Protein AF-A0A9D7MVP9-F1 (afdb_monomer_lite)

Structure (mmCIF, N/CA/C/O backbone):
data_AF-A0A9D7MVP9-F1
#
_entry.id   AF-A0A9D7MVP9-F1
#
loop_
_atom_site.group_PDB
_atom_site.id
_atom_site.type_symbol
_atom_site.label_atom_id
_atom_site.label_alt_id
_atom_site.label_comp_id
_atom_site.label_asym_id
_atom_site.label_entity_id
_atom_site.label_seq_id
_atom_site.pdbx_PDB_ins_code
_atom_site.Cartn_x
_atom_site.Cartn_y
_atom_site.Cartn_z
_atom_site.occupancy
_atom_site.B_iso_or_equiv
_atom_site.auth_seq_id
_atom_site.auth_comp_id
_atom_site.auth_asym_id
_atom_site.auth_atom_id
_atom_site.pdbx_PDB_model_num
ATOM 1 N N . MET A 1 1 ? 41.441 -16.737 -13.620 1.00 61.16 1 MET A N 1
ATOM 2 C CA . MET A 1 1 ? 41.828 -15.322 -13.842 1.00 61.16 1 MET A CA 1
ATOM 3 C C . MET A 1 1 ? 42.423 -15.043 -15.224 1.00 61.16 1 MET A C 1
ATOM 5 O O . MET A 1 1 ? 42.154 -13.975 -15.746 1.00 61.16 1 MET A O 1
ATOM 9 N N . LYS A 1 2 ? 43.178 -15.965 -15.851 1.00 71.62 2 LYS A N 1
ATOM 10 C CA . LYS A 1 2 ? 43.780 -15.726 -17.182 1.00 71.62 2 LYS A CA 1
ATOM 11 C C . LYS A 1 2 ? 42.767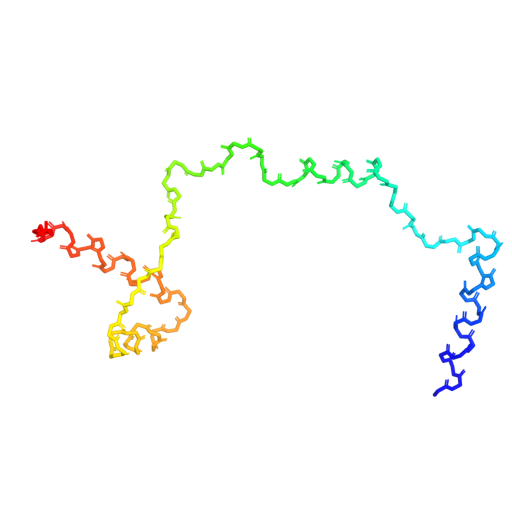 -15.586 -18.336 1.00 71.62 2 LYS A C 1
ATOM 13 O O . LYS A 1 2 ? 42.996 -14.770 -19.213 1.00 71.62 2 LYS A O 1
ATOM 18 N N . ALA A 1 3 ? 41.653 -16.324 -18.300 1.00 82.19 3 ALA A N 1
ATOM 19 C CA . ALA A 1 3 ? 40.619 -16.270 -19.342 1.00 82.19 3 ALA A CA 1
ATOM 20 C C . ALA A 1 3 ? 39.951 -14.886 -19.444 1.00 82.19 3 ALA A C 1
ATOM 22 O O . ALA A 1 3 ? 39.968 -14.277 -20.501 1.00 82.19 3 ALA A O 1
ATOM 23 N N . PHE A 1 4 ? 39.516 -14.321 -18.313 1.00 83.62 4 PHE A N 1
ATOM 24 C CA . PHE A 1 4 ? 38.898 -12.991 -18.272 1.00 83.62 4 PHE A CA 1
ATOM 25 C C . PHE A 1 4 ? 39.782 -11.888 -18.879 1.00 83.62 4 PHE A C 1
ATOM 27 O O . PHE A 1 4 ? 39.294 -11.021 -19.593 1.00 83.62 4 PHE A O 1
ATOM 34 N N . ALA A 1 5 ? 41.093 -11.917 -18.615 1.00 87.81 5 ALA A N 1
ATOM 35 C CA . ALA A 1 5 ? 42.012 -10.925 -19.172 1.00 87.81 5 ALA A CA 1
ATOM 36 C C . ALA A 1 5 ? 42.115 -11.021 -20.706 1.00 87.81 5 ALA A C 1
ATOM 38 O O . ALA A 1 5 ? 42.232 -9.992 -21.370 1.00 87.81 5 ALA A O 1
ATOM 39 N N . ALA A 1 6 ? 42.049 -12.236 -21.259 1.00 89.94 6 ALA A N 1
ATOM 40 C CA . ALA A 1 6 ? 42.015 -12.451 -22.702 1.00 89.94 6 ALA A CA 1
ATOM 41 C C . ALA A 1 6 ? 40.698 -11.939 -23.308 1.00 89.94 6 ALA A C 1
ATOM 43 O O . ALA A 1 6 ? 40.739 -11.164 -24.262 1.00 89.94 6 ALA A O 1
ATOM 44 N N . ASP A 1 7 ? 39.563 -12.264 -22.684 1.00 88.50 7 ASP A N 1
ATOM 45 C CA . ASP A 1 7 ? 38.231 -11.841 -23.136 1.00 88.50 7 ASP A CA 1
ATOM 46 C C . ASP A 1 7 ? 38.093 -10.306 -23.152 1.00 88.50 7 ASP A C 1
ATOM 48 O O . ASP A 1 7 ? 37.514 -9.720 -24.068 1.00 88.50 7 ASP A O 1
ATOM 52 N N . VAL A 1 8 ? 38.675 -9.622 -22.159 1.00 89.88 8 VAL A N 1
ATOM 53 C CA . VAL A 1 8 ? 38.678 -8.152 -22.083 1.00 89.88 8 VAL A CA 1
ATOM 54 C C . VAL A 1 8 ? 39.525 -7.532 -23.195 1.00 89.88 8 VAL A C 1
ATOM 56 O O . VAL A 1 8 ? 39.096 -6.564 -23.824 1.00 89.88 8 VAL A O 1
ATOM 59 N N . LEU A 1 9 ? 40.718 -8.072 -23.463 1.00 90.44 9 LEU A N 1
ATOM 60 C CA . LEU A 1 9 ? 41.578 -7.578 -24.545 1.00 90.44 9 LEU A CA 1
ATOM 61 C C . LEU A 1 9 ? 40.923 -7.772 -25.915 1.00 90.44 9 LEU A C 1
ATOM 63 O O . LEU A 1 9 ? 40.985 -6.876 -26.762 1.00 90.44 9 LEU A O 1
ATOM 67 N N . GLU A 1 10 ? 40.259 -8.909 -26.112 1.00 89.06 10 GLU A N 1
ATOM 68 C CA . GLU A 1 10 ? 39.508 -9.199 -27.327 1.00 89.06 10 GLU A CA 1
ATOM 69 C C . GLU A 1 10 ? 38.335 -8.225 -27.505 1.00 89.06 10 GLU A C 1
ATOM 71 O O . GLU A 1 10 ? 38.208 -7.606 -28.564 1.00 89.06 10 GLU A O 1
ATOM 76 N N . SER A 1 11 ? 37.551 -8.001 -26.446 1.00 84.25 11 SER A N 1
ATOM 77 C CA . SER A 1 11 ? 36.439 -7.046 -26.429 1.00 84.25 11 SER A CA 1
ATOM 78 C C . SER A 1 11 ? 36.883 -5.613 -26.761 1.00 84.25 11 SER A C 1
ATOM 80 O O . SER A 1 11 ? 36.243 -4.924 -27.559 1.00 84.25 11 SER A O 1
ATOM 82 N N . ILE A 1 12 ? 38.027 -5.165 -26.230 1.00 88.69 12 ILE A N 1
ATOM 83 C CA . ILE A 1 12 ? 38.609 -3.850 -26.558 1.00 88.69 12 ILE A CA 1
ATOM 84 C C . ILE A 1 12 ? 39.041 -3.788 -28.031 1.00 88.69 12 ILE A C 1
ATOM 86 O O . ILE A 1 12 ? 38.869 -2.755 -28.685 1.00 88.69 12 ILE A O 1
ATOM 90 N N . GLY A 1 13 ? 39.595 -4.876 -28.572 1.00 92.06 13 GLY A N 1
ATOM 91 C CA . GLY A 1 13 ? 39.949 -4.982 -29.987 1.00 92.06 13 GLY A CA 1
ATOM 92 C C . GLY A 1 13 ? 38.728 -4.895 -30.907 1.00 92.06 13 GLY A C 1
ATOM 93 O O . GLY A 1 13 ? 38.757 -4.141 -31.879 1.00 92.06 13 GLY A O 1
ATOM 94 N N . GLN A 1 14 ? 37.653 -5.612 -30.574 1.00 87.94 14 GLN A N 1
ATOM 95 C CA . GLN A 1 14 ? 36.361 -5.570 -31.275 1.00 87.94 14 GLN A CA 1
ATOM 96 C C . GLN A 1 14 ? 35.776 -4.149 -31.259 1.00 87.94 14 GLN A C 1
ATOM 98 O O . GLN A 1 14 ? 35.466 -3.589 -32.312 1.00 87.94 14 GLN A O 1
ATOM 103 N N . ALA A 1 15 ? 35.762 -3.495 -30.093 1.00 84.81 15 ALA A N 1
ATOM 104 C CA . ALA A 1 15 ? 35.296 -2.116 -29.956 1.00 84.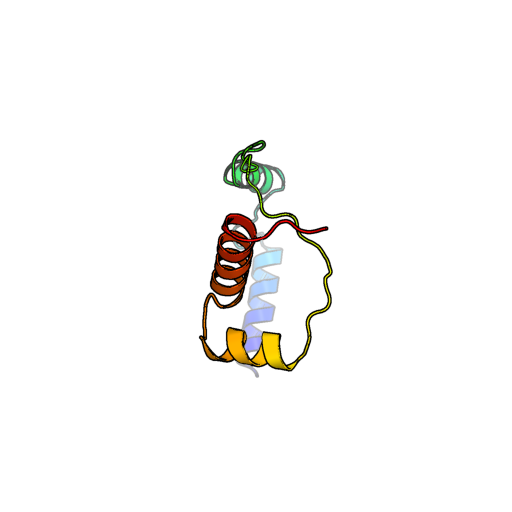81 15 ALA A CA 1
ATOM 105 C C . ALA A 1 15 ? 36.097 -1.124 -30.824 1.00 84.81 15 ALA A C 1
ATOM 107 O O . ALA A 1 15 ? 35.512 -0.259 -31.475 1.00 84.81 15 ALA A O 1
ATOM 108 N N . LYS A 1 16 ? 37.430 -1.264 -30.900 1.00 87.50 16 LYS A N 1
ATOM 109 C CA . LYS A 1 16 ? 38.279 -0.429 -31.776 1.00 87.50 16 LYS A CA 1
ATOM 110 C C . LYS A 1 16 ? 38.016 -0.651 -33.270 1.00 87.50 16 LYS A C 1
ATOM 112 O O . LYS A 1 16 ? 38.247 0.266 -34.052 1.00 87.50 16 LYS A O 1
ATOM 117 N N . ARG A 1 17 ? 37.531 -1.834 -33.664 1.00 89.00 17 ARG A N 1
ATOM 118 C CA . ARG A 1 17 ? 37.115 -2.159 -35.043 1.00 89.00 17 ARG A CA 1
ATOM 119 C C . ARG A 1 17 ? 35.668 -1.764 -35.357 1.00 89.00 17 ARG A C 1
ATOM 121 O O . ARG A 1 17 ? 35.214 -1.976 -36.475 1.00 89.00 17 ARG A O 1
ATOM 128 N N . GLY A 1 18 ? 34.947 -1.182 -34.397 1.00 81.56 18 GLY A N 1
ATOM 129 C CA . GLY A 1 18 ? 33.536 -0.829 -34.555 1.00 81.56 18 GLY A CA 1
ATOM 130 C C . GLY A 1 18 ? 32.573 -2.011 -34.392 1.00 81.56 18 GLY A C 1
ATOM 131 O O . GLY A 1 18 ? 31.375 -1.869 -34.634 1.00 81.56 18 GLY A O 1
ATOM 132 N N . GLU A 1 19 ? 33.074 -3.169 -33.962 1.00 85.19 19 GLU A N 1
ATOM 133 C CA . GLU A 1 19 ? 32.295 -4.374 -33.683 1.00 85.19 19 GLU A CA 1
ATOM 134 C C . GLU A 1 19 ? 31.706 -4.262 -32.272 1.00 85.19 19 GLU A C 1
ATOM 136 O O . GLU A 1 19 ? 32.196 -4.843 -31.306 1.00 85.19 19 GLU A O 1
ATOM 141 N N . PHE A 1 20 ? 30.669 -3.440 -32.133 1.00 77.44 20 PHE A N 1
ATOM 142 C CA . PHE A 1 20 ? 29.937 -3.307 -30.878 1.00 77.44 20 PHE A CA 1
ATOM 143 C C . PHE A 1 20 ? 28.787 -4.314 -30.811 1.00 77.44 20 PHE A C 1
ATOM 145 O O . PHE A 1 20 ? 28.112 -4.589 -31.807 1.00 77.44 20 PHE A O 1
ATOM 152 N N . ALA A 1 21 ? 28.485 -4.794 -29.602 1.00 75.25 21 ALA A N 1
ATOM 153 C CA . ALA A 1 21 ? 27.173 -5.366 -29.319 1.00 75.25 21 ALA A CA 1
ATOM 154 C C . ALA A 1 21 ? 26.072 -4.332 -29.623 1.00 75.25 21 ALA A C 1
ATOM 156 O O . ALA A 1 21 ? 26.333 -3.131 -29.685 1.00 75.25 21 ALA A O 1
ATOM 157 N N . ARG A 1 22 ? 24.829 -4.794 -29.804 1.00 77.44 22 ARG A N 1
ATOM 158 C CA . ARG A 1 22 ? 23.684 -3.951 -30.184 1.00 77.44 22 ARG A CA 1
ATOM 159 C C . ARG A 1 22 ? 23.634 -2.644 -29.374 1.00 77.44 22 ARG A C 1
ATOM 161 O O . ARG A 1 22 ? 23.289 -2.651 -28.196 1.00 77.44 22 ARG A O 1
ATOM 168 N N . VAL A 1 23 ? 23.931 -1.520 -30.028 1.00 78.19 23 VAL A N 1
ATOM 169 C CA . VAL A 1 23 ? 23.903 -0.192 -29.404 1.00 78.19 23 VAL A CA 1
ATOM 170 C C . VAL A 1 23 ? 22.481 0.353 -29.454 1.00 78.19 23 VAL A C 1
ATOM 172 O O . VAL A 1 23 ? 21.892 0.518 -30.523 1.00 78.19 23 VAL A O 1
ATOM 175 N N . HIS A 1 24 ? 21.912 0.652 -28.290 1.00 78.56 24 HIS A N 1
ATOM 176 C CA . HIS A 1 24 ? 20.637 1.353 -28.209 1.00 78.56 24 HIS A CA 1
ATOM 177 C C . HIS A 1 24 ? 20.878 2.861 -28.290 1.00 78.56 24 HIS A C 1
ATOM 179 O O . HIS A 1 24 ? 21.426 3.462 -27.372 1.00 78.56 24 HIS A O 1
ATOM 185 N N . THR A 1 25 ? 20.462 3.481 -29.396 1.00 84.75 25 THR A N 1
ATOM 186 C CA . THR A 1 25 ? 20.531 4.942 -29.547 1.00 84.75 25 THR A CA 1
ATOM 187 C C . THR A 1 25 ? 19.463 5.630 -28.687 1.00 84.75 25 THR A C 1
ATOM 189 O O . THR A 1 25 ? 18.440 5.006 -28.383 1.00 84.75 25 THR A O 1
ATOM 192 N N . PRO A 1 26 ? 19.614 6.924 -28.346 1.00 77.88 26 PRO A N 1
ATOM 193 C CA . PRO A 1 26 ? 18.559 7.686 -27.674 1.00 77.88 26 PRO A CA 1
ATOM 194 C C . PRO A 1 26 ? 17.205 7.615 -28.397 1.00 77.88 26 PRO A C 1
ATOM 196 O O . PRO A 1 26 ? 16.168 7.470 -27.750 1.00 77.88 26 PRO A O 1
ATOM 199 N N . ALA A 1 27 ? 17.209 7.615 -29.736 1.00 80.31 27 ALA A N 1
ATOM 200 C CA . ALA A 1 27 ? 16.004 7.427 -30.543 1.00 80.31 27 ALA A CA 1
ATOM 201 C C . ALA A 1 27 ? 15.395 6.026 -30.350 1.00 80.31 27 ALA A C 1
ATOM 203 O O . ALA A 1 27 ? 14.191 5.890 -30.142 1.00 80.31 27 ALA A O 1
ATOM 204 N N . THR A 1 28 ? 16.224 4.977 -30.327 1.00 81.38 28 THR A N 1
ATOM 205 C CA . THR A 1 28 ? 15.783 3.605 -30.027 1.00 81.38 28 THR A CA 1
ATOM 206 C C . THR A 1 28 ? 15.197 3.504 -28.615 1.00 81.38 28 THR A C 1
ATOM 208 O O . THR A 1 28 ? 14.154 2.883 -28.428 1.00 81.38 28 THR A O 1
ATOM 211 N N . ILE A 1 29 ? 15.803 4.158 -27.623 1.00 78.38 29 ILE A N 1
ATOM 212 C CA . ILE A 1 29 ? 15.312 4.177 -26.237 1.00 78.38 29 ILE A CA 1
ATOM 213 C C . ILE A 1 29 ? 13.953 4.884 -26.141 1.00 78.38 29 ILE A C 1
ATOM 215 O O . ILE A 1 29 ? 13.038 4.388 -25.479 1.00 78.38 29 ILE A O 1
ATOM 219 N N . ALA A 1 30 ? 13.781 5.997 -26.857 1.00 75.19 30 ALA A N 1
ATOM 220 C CA . ALA A 1 30 ? 12.524 6.738 -26.902 1.00 75.19 30 ALA A CA 1
ATOM 221 C C . ALA A 1 30 ? 11.357 5.887 -27.437 1.00 75.19 30 ALA A C 1
ATOM 223 O O . ALA A 1 30 ? 10.255 5.964 -26.893 1.00 75.19 30 ALA A O 1
ATOM 224 N N . THR A 1 31 ? 11.599 5.001 -28.414 1.00 72.81 31 THR A N 1
ATOM 225 C CA . THR A 1 31 ? 10.559 4.066 -28.892 1.00 72.81 31 THR A CA 1
ATOM 226 C C . THR A 1 31 ? 10.110 3.059 -27.826 1.00 72.81 31 THR A C 1
ATOM 228 O O . THR A 1 31 ? 8.949 2.654 -27.819 1.00 72.81 31 THR A O 1
ATOM 231 N N . TYR A 1 32 ? 10.972 2.685 -26.872 1.00 66.19 32 TYR A N 1
ATOM 232 C CA . TYR A 1 32 ? 10.580 1.817 -25.753 1.00 66.19 32 TYR A CA 1
ATOM 233 C C . TYR A 1 32 ? 9.776 2.555 -24.681 1.00 66.19 32 TYR A C 1
ATOM 235 O O . TYR A 1 32 ? 8.926 1.942 -24.041 1.00 66.19 32 TYR A O 1
ATOM 243 N N . LYS A 1 33 ? 9.980 3.867 -24.508 1.00 60.28 33 LYS A N 1
ATOM 244 C CA . LYS A 1 33 ? 9.215 4.679 -23.545 1.00 60.28 33 LYS A CA 1
ATOM 245 C C . LYS A 1 33 ? 7.710 4.676 -23.856 1.00 60.28 33 LYS A C 1
ATOM 247 O O . LYS A 1 33 ? 6.898 4.735 -22.939 1.00 60.28 33 LYS A O 1
ATOM 252 N N . ALA A 1 34 ? 7.345 4.512 -25.129 1.00 58.38 34 ALA A N 1
ATOM 253 C CA . ALA A 1 34 ? 5.961 4.357 -25.580 1.00 58.38 34 ALA A CA 1
ATOM 254 C C . ALA A 1 34 ? 5.322 2.997 -25.219 1.00 58.38 34 ALA A C 1
ATOM 256 O O . ALA A 1 34 ? 4.108 2.858 -25.310 1.00 58.38 34 ALA A O 1
ATOM 257 N N . ARG A 1 35 ? 6.114 1.997 -24.798 1.00 62.12 35 ARG A N 1
ATOM 258 C CA . ARG A 1 35 ? 5.625 0.685 -24.323 1.00 62.12 35 ARG A CA 1
ATOM 259 C C . ARG A 1 35 ? 5.370 0.640 -22.813 1.00 62.12 35 ARG A C 1
ATOM 261 O O . ARG A 1 35 ? 4.977 -0.402 -22.293 1.00 62.12 35 ARG A O 1
ATOM 268 N N . GLY A 1 36 ? 5.618 1.741 -22.102 1.00 67.31 36 GLY A N 1
ATOM 269 C CA . GLY A 1 36 ? 5.207 1.884 -20.709 1.00 67.31 36 GLY A CA 1
ATOM 270 C C . GLY A 1 36 ? 3.683 1.910 -20.564 1.00 67.31 36 GLY A C 1
ATOM 271 O O . GLY A 1 36 ? 2.943 2.018 -21.541 1.00 67.31 36 GLY A O 1
ATOM 272 N N . ARG A 1 37 ? 3.203 1.832 -19.318 1.00 59.97 37 ARG A N 1
ATOM 273 C CA . ARG A 1 37 ? 1.789 2.058 -18.990 1.00 59.97 37 ARG A CA 1
ATOM 274 C C . ARG A 1 37 ? 1.321 3.378 -19.648 1.00 59.97 37 ARG A C 1
ATOM 276 O O . ARG A 1 37 ? 2.033 4.372 -19.493 1.00 59.97 37 ARG A O 1
ATOM 283 N N . PRO A 1 38 ? 0.169 3.414 -20.353 1.00 62.16 38 PRO A N 1
ATOM 284 C CA . PRO A 1 38 ? -0.274 4.611 -21.061 1.00 62.16 38 PRO A CA 1
ATOM 285 C C . PRO A 1 38 ? -0.305 5.817 -20.123 1.00 62.16 38 PRO A C 1
ATOM 287 O O . PRO A 1 38 ? -0.832 5.722 -19.006 1.00 62.16 38 PRO A O 1
ATOM 290 N N . ALA A 1 39 ? 0.256 6.941 -20.568 1.00 57.53 39 ALA A N 1
ATOM 291 C CA . ALA A 1 39 ? 0.167 8.199 -19.839 1.00 57.53 39 ALA A CA 1
ATOM 292 C C . ALA A 1 39 ? -1.315 8.508 -19.555 1.00 57.53 39 ALA A C 1
ATOM 294 O O . ALA A 1 39 ? -2.141 8.448 -20.461 1.00 57.53 39 ALA A O 1
ATOM 295 N N . GLY A 1 40 ? -1.662 8.760 -18.290 1.00 58.88 40 GLY A N 1
ATOM 296 C CA . GLY A 1 40 ? -3.046 9.008 -17.863 1.00 58.88 40 GLY A CA 1
ATOM 297 C C . GLY A 1 40 ? -3.798 7.803 -17.283 1.00 58.88 40 GLY A C 1
ATOM 298 O O . GLY A 1 40 ? -4.862 7.987 -16.707 1.00 58.88 40 GLY A O 1
ATOM 299 N N . THR A 1 41 ? -3.246 6.584 -17.311 1.00 57.56 41 THR A N 1
ATOM 300 C CA . THR A 1 41 ? -3.838 5.423 -16.599 1.00 57.56 41 THR A CA 1
ATOM 301 C C . THR A 1 41 ? -3.458 5.398 -15.113 1.00 57.56 41 THR A C 1
ATOM 303 O O . THR A 1 41 ? -2.994 4.395 -14.557 1.00 57.56 41 THR A O 1
ATOM 306 N N . VAL A 1 42 ? -3.644 6.531 -14.441 1.00 63.00 42 VAL A N 1
ATOM 307 C CA . VAL A 1 42 ? -3.751 6.542 -12.984 1.00 63.00 42 VAL A CA 1
ATOM 308 C C . VAL A 1 42 ? -5.153 6.019 -12.691 1.00 63.00 42 VAL A C 1
ATOM 310 O O . VAL A 1 42 ? -6.132 6.587 -13.165 1.00 63.00 42 VAL A O 1
ATOM 313 N N . LYS A 1 43 ? -5.261 4.877 -12.000 1.00 66.00 43 LYS A N 1
ATOM 314 C CA . LYS A 1 43 ? -6.573 4.386 -11.557 1.00 66.00 43 LYS A CA 1
ATOM 315 C C . LYS A 1 43 ? -7.250 5.516 -10.780 1.00 66.00 43 LYS A C 1
ATOM 317 O O . LYS A 1 43 ? -6.595 6.102 -9.925 1.00 66.00 43 LYS A O 1
ATOM 322 N N . VAL A 1 44 ? -8.524 5.786 -11.063 1.00 65.44 44 VAL A N 1
ATOM 323 C CA . VAL A 1 44 ? -9.312 6.780 -10.311 1.00 65.44 44 VAL A CA 1
ATOM 324 C C . VAL A 1 44 ? -9.247 6.471 -8.807 1.00 65.44 44 VAL A C 1
ATOM 326 O O . VAL A 1 44 ? -9.027 7.370 -8.007 1.00 65.44 44 VAL A O 1
ATOM 329 N N . ASP A 1 45 ? -9.247 5.183 -8.449 1.00 71.75 45 ASP A N 1
ATOM 330 C CA . ASP A 1 45 ? -9.112 4.691 -7.070 1.00 71.75 45 ASP A CA 1
ATOM 331 C C . ASP A 1 45 ? -7.673 4.265 -6.715 1.00 71.75 45 ASP A C 1
ATOM 333 O O . ASP A 1 45 ? -7.432 3.209 -6.114 1.00 71.75 45 ASP A O 1
ATOM 337 N N . ALA A 1 46 ? -6.668 5.022 -7.161 1.00 80.06 46 ALA A N 1
ATOM 338 C CA . ALA A 1 46 ? -5.286 4.742 -6.792 1.00 80.06 46 ALA A CA 1
ATOM 339 C C . ALA A 1 46 ? -5.102 4.861 -5.269 1.00 80.06 46 ALA A C 1
ATOM 341 O O . ALA A 1 46 ? -5.496 5.845 -4.649 1.00 80.06 46 ALA A O 1
ATOM 342 N N . LYS A 1 47 ? -4.466 3.853 -4.658 1.00 84.19 47 LYS A N 1
ATOM 343 C CA . LYS A 1 47 ? -4.136 3.887 -3.229 1.00 84.19 47 LYS A CA 1
ATOM 344 C C . LYS A 1 47 ? -3.195 5.060 -2.956 1.00 84.19 47 LYS A C 1
ATOM 346 O O . LYS A 1 47 ? -2.130 5.141 -3.568 1.00 84.19 47 LYS A O 1
ATOM 351 N N . GLN A 1 48 ? -3.561 5.920 -2.012 1.00 86.38 48 GLN A N 1
ATOM 352 C CA . GLN A 1 48 ? -2.696 7.004 -1.564 1.00 86.38 48 GLN A CA 1
ATOM 353 C C . GLN A 1 48 ? -1.579 6.439 -0.678 1.00 86.38 48 GLN A C 1
ATOM 355 O O . GLN A 1 48 ? -1.839 5.768 0.321 1.00 86.38 48 GLN A O 1
ATOM 360 N N . ALA A 1 49 ? -0.325 6.716 -1.037 1.00 89.06 49 ALA A N 1
ATOM 361 C CA . ALA A 1 49 ? 0.808 6.417 -0.171 1.00 89.06 49 ALA A CA 1
ATOM 362 C C . ALA A 1 49 ? 0.863 7.464 0.949 1.00 89.06 49 ALA A C 1
ATOM 364 O O . ALA A 1 49 ? 0.999 8.658 0.676 1.00 89.06 49 ALA A O 1
ATOM 365 N N . VAL A 1 50 ? 0.739 7.007 2.193 1.00 89.88 50 VAL A N 1
ATOM 366 C CA . VAL A 1 50 ? 0.850 7.820 3.409 1.00 89.88 50 VAL A CA 1
ATOM 367 C C . VAL A 1 50 ? 1.775 7.135 4.409 1.00 89.88 50 VAL A C 1
ATOM 369 O O . VAL A 1 50 ? 1.819 5.905 4.488 1.00 89.88 50 VAL A O 1
ATOM 372 N N . THR A 1 51 ? 2.502 7.929 5.193 1.00 93.25 51 THR A N 1
ATOM 373 C CA . THR A 1 51 ? 3.339 7.427 6.288 1.00 93.25 51 THR A CA 1
ATOM 374 C C . THR A 1 51 ? 2.515 7.410 7.572 1.00 93.25 51 THR A C 1
ATOM 376 O O . THR A 1 51 ? 2.248 8.459 8.148 1.00 93.25 51 THR A O 1
ATOM 379 N N . VAL A 1 52 ? 2.116 6.219 8.025 1.00 91.56 52 VAL A N 1
ATOM 380 C CA . VAL A 1 52 ? 1.328 6.010 9.254 1.00 91.56 52 VAL A CA 1
ATOM 381 C C . VAL A 1 52 ? 2.087 5.071 10.185 1.00 91.56 52 VAL A C 1
ATOM 383 O O . VAL A 1 52 ? 2.734 4.125 9.732 1.00 91.56 52 VAL A O 1
ATOM 386 N N . ARG A 1 53 ? 2.019 5.332 11.493 1.00 94.69 53 ARG A N 1
ATOM 387 C CA . ARG A 1 53 ? 2.583 4.456 12.526 1.00 94.69 53 ARG A CA 1
ATOM 388 C C . ARG A 1 53 ? 1.477 3.573 13.095 1.00 94.69 53 ARG A C 1
ATOM 390 O O . ARG A 1 53 ? 0.436 4.081 13.490 1.00 94.69 53 ARG A O 1
ATOM 397 N N . TYR A 1 54 ? 1.733 2.271 13.148 1.00 94.69 54 TYR A N 1
ATOM 398 C CA . TYR A 1 54 ? 0.849 1.277 13.755 1.00 94.69 54 TYR A CA 1
ATOM 399 C C . TYR A 1 54 ? 1.521 0.671 14.983 1.00 94.69 54 TYR A C 1
ATOM 401 O O . TYR A 1 54 ? 2.753 0.634 15.059 1.00 94.69 54 TYR A O 1
ATOM 409 N N . SER A 1 55 ? 0.715 0.175 15.919 1.00 96.94 55 SER A N 1
ATOM 410 C CA . SER A 1 55 ? 1.227 -0.564 17.070 1.00 96.94 55 SER A CA 1
ATOM 411 C C . SER A 1 55 ? 1.939 -1.861 16.619 1.00 96.94 55 SER A C 1
ATOM 413 O O . SER A 1 55 ? 1.517 -2.473 15.626 1.00 96.94 55 SER A O 1
ATOM 415 N N . PRO A 1 56 ? 3.036 -2.288 17.281 1.00 96.75 56 PRO A N 1
ATOM 416 C CA . PRO A 1 56 ? 3.824 -3.449 16.853 1.00 96.75 56 PRO A CA 1
ATOM 417 C C . PRO A 1 56 ? 3.049 -4.772 16.830 1.00 96.75 56 PRO A C 1
ATOM 419 O O . PRO A 1 56 ? 3.280 -5.598 15.950 1.00 96.75 56 PRO A O 1
ATOM 422 N N . ASP A 1 57 ? 2.127 -4.965 17.770 1.00 97.31 57 ASP A N 1
ATOM 423 C CA . ASP A 1 57 ? 1.254 -6.138 17.886 1.00 97.31 57 ASP A CA 1
ATOM 424 C C . ASP A 1 57 ? 0.316 -6.274 16.678 1.00 97.31 57 ASP A C 1
ATOM 426 O O . ASP A 1 57 ? 0.229 -7.347 16.078 1.00 97.31 57 ASP A O 1
ATOM 430 N N . VAL A 1 58 ? -0.293 -5.167 16.243 1.00 96.06 58 VAL A N 1
ATOM 431 C CA . VAL A 1 58 ? -1.142 -5.119 15.043 1.00 96.06 58 VAL A CA 1
ATOM 432 C C . VAL A 1 58 ? -0.333 -5.500 13.803 1.00 96.06 58 VAL A C 1
ATOM 434 O O . VAL A 1 58 ? -0.750 -6.348 13.011 1.00 96.06 58 VAL A O 1
ATOM 437 N N . LEU A 1 59 ? 0.862 -4.921 13.635 1.00 95.81 59 LEU A N 1
ATOM 438 C CA . LEU A 1 59 ? 1.733 -5.263 12.507 1.00 95.81 59 LEU A CA 1
ATOM 439 C C . LEU A 1 59 ? 2.185 -6.724 12.546 1.00 95.81 59 LEU A C 1
ATOM 441 O O . LEU A 1 59 ? 2.255 -7.351 11.488 1.00 95.81 59 LEU A O 1
ATOM 445 N N . ALA A 1 60 ? 2.498 -7.263 13.725 1.00 96.81 60 ALA A N 1
ATOM 446 C CA . ALA A 1 60 ? 2.896 -8.656 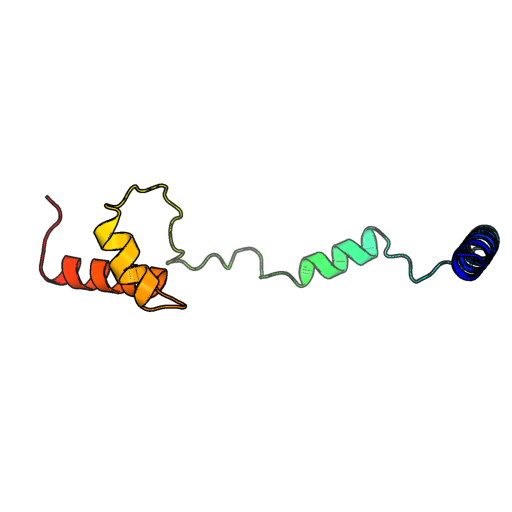13.885 1.00 96.81 60 ALA A CA 1
ATOM 447 C C . ALA A 1 60 ? 1.763 -9.608 13.476 1.00 96.81 60 ALA A C 1
ATOM 449 O O . ALA A 1 60 ? 1.995 -10.511 12.669 1.00 96.81 60 ALA A O 1
ATOM 450 N N . ALA A 1 61 ? 0.537 -9.351 13.944 1.00 97.12 61 ALA A N 1
ATOM 451 C CA . ALA A 1 61 ? -0.643 -10.146 13.612 1.00 97.12 61 ALA A CA 1
ATOM 452 C C . ALA A 1 61 ? -0.895 -10.188 12.098 1.00 97.12 61 ALA A C 1
ATOM 454 O O . ALA A 1 61 ? -1.025 -11.266 11.515 1.00 97.12 61 ALA A O 1
ATOM 455 N N . PHE A 1 62 ? -0.880 -9.032 11.424 1.00 96.62 62 PHE A N 1
ATOM 456 C CA . PHE A 1 62 ? -1.075 -9.011 9.976 1.00 96.62 62 PHE A CA 1
ATOM 457 C C . PHE A 1 62 ? 0.114 -9.623 9.229 1.00 96.62 62 PHE A C 1
ATOM 459 O O . PHE A 1 62 ? -0.106 -10.426 8.327 1.00 96.62 62 PHE A O 1
ATOM 466 N N . ARG A 1 63 ? 1.370 -9.340 9.592 1.00 96.19 63 ARG A N 1
ATOM 467 C CA . ARG A 1 63 ? 2.543 -9.928 8.907 1.00 96.19 63 ARG A CA 1
ATOM 468 C C . ARG A 1 63 ? 2.583 -11.453 8.998 1.00 96.19 63 ARG A C 1
ATOM 470 O O . ARG A 1 63 ? 2.9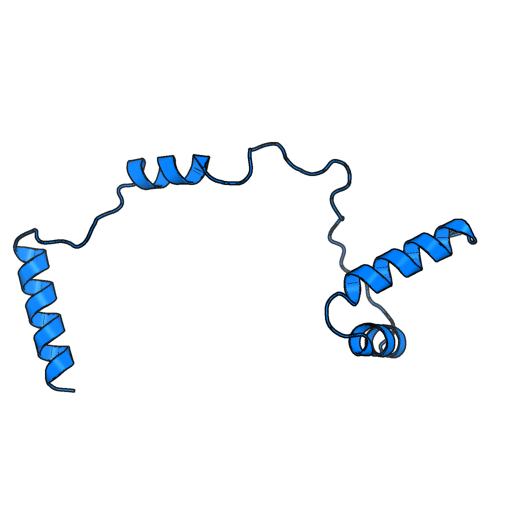80 -12.087 8.021 1.00 96.19 63 ARG A O 1
ATOM 477 N N . ALA A 1 64 ? 2.125 -12.032 10.109 1.00 96.94 64 ALA A N 1
ATOM 478 C CA . ALA A 1 64 ? 2.030 -13.481 10.285 1.00 96.94 64 ALA A CA 1
ATOM 479 C C . ALA A 1 64 ? 1.112 -14.154 9.247 1.00 96.94 64 ALA A C 1
ATOM 481 O O . ALA A 1 64 ? 1.311 -15.317 8.914 1.00 96.94 64 ALA A O 1
ATOM 482 N N . THR A 1 65 ? 0.163 -13.413 8.660 1.00 94.94 65 THR A N 1
ATOM 483 C CA . THR A 1 65 ? -0.705 -13.927 7.584 1.00 94.94 65 THR A CA 1
ATOM 484 C C . THR A 1 65 ? 0.027 -14.130 6.246 1.00 94.94 65 THR A C 1
ATOM 486 O O . THR A 1 65 ? -0.552 -14.658 5.299 1.00 94.94 65 THR A O 1
ATOM 489 N N . GLY A 1 66 ? 1.289 -13.701 6.130 1.00 95.44 66 GLY A N 1
ATOM 490 C CA . GLY A 1 66 ? 2.135 -13.926 4.958 1.00 95.44 66 GLY A CA 1
ATOM 491 C C . GLY A 1 66 ? 1.937 -12.906 3.833 1.00 95.44 66 GLY A C 1
ATOM 492 O O . GLY A 1 66 ? 1.586 -11.743 4.056 1.00 95.44 66 GLY A O 1
ATOM 493 N N . ALA A 1 67 ? 2.190 -13.327 2.591 1.00 95.25 67 ALA A N 1
ATOM 494 C CA . ALA A 1 67 ? 2.098 -12.458 1.419 1.00 95.25 67 ALA A CA 1
ATOM 495 C C . ALA A 1 67 ? 0.706 -11.807 1.303 1.00 95.25 67 ALA A C 1
ATOM 497 O O . ALA A 1 67 ? -0.322 -12.440 1.554 1.00 95.25 67 ALA A O 1
ATOM 498 N N . GLY A 1 68 ? 0.676 -10.519 0.949 1.00 94.44 68 GLY A N 1
ATOM 499 C CA . GLY A 1 68 ? -0.568 -9.749 0.846 1.00 94.44 68 GLY A CA 1
ATOM 500 C C . GLY A 1 68 ? -1.128 -9.223 2.174 1.00 94.44 68 GLY A C 1
ATOM 501 O O . GLY A 1 68 ? -2.239 -8.698 2.182 1.00 94.44 68 GLY A O 1
ATOM 502 N N . TRP A 1 69 ? -0.384 -9.296 3.284 1.00 97.12 69 TRP A N 1
ATOM 503 C CA . TRP A 1 69 ? -0.857 -8.810 4.588 1.00 97.12 69 TRP A CA 1
ATOM 504 C C . TRP A 1 69 ? -1.301 -7.340 4.588 1.00 97.12 69 TRP A C 1
ATOM 506 O O . TRP A 1 69 ? -2.275 -6.998 5.248 1.00 97.12 69 TRP A O 1
ATOM 516 N N . GLN A 1 70 ? -0.652 -6.475 3.802 1.00 94.44 70 GLN A N 1
ATOM 517 C CA . GLN A 1 70 ? -1.059 -5.070 3.667 1.00 94.44 70 GLN A CA 1
ATOM 518 C C . GLN A 1 70 ? -2.424 -4.918 2.982 1.00 94.44 70 GLN A C 1
ATOM 520 O O . GLN A 1 70 ? -3.175 -4.003 3.308 1.00 94.44 70 GLN A O 1
ATOM 525 N N . ALA A 1 71 ? -2.752 -5.798 2.028 1.00 94.31 71 ALA A N 1
ATOM 526 C CA . ALA A 1 71 ? -4.062 -5.801 1.383 1.00 94.31 71 ALA A CA 1
ATOM 527 C C . ALA A 1 71 ? -5.143 -6.264 2.366 1.00 94.31 71 ALA A C 1
ATOM 529 O O . ALA A 1 71 ? -6.135 -5.565 2.523 1.00 94.31 71 ALA A O 1
ATOM 530 N N . ARG A 1 72 ? -4.887 -7.345 3.118 1.00 95.69 72 ARG A N 1
ATOM 531 C CA . ARG A 1 72 ? -5.791 -7.805 4.187 1.00 95.69 72 ARG A CA 1
ATOM 532 C C . ARG A 1 72 ? -6.020 -6.742 5.261 1.00 95.69 72 ARG A C 1
ATOM 534 O O . ARG A 1 72 ? -7.152 -6.536 5.673 1.00 95.69 72 ARG A O 1
ATOM 541 N N . MET A 1 73 ? -4.970 -6.032 5.671 1.00 95.88 73 MET A N 1
ATOM 542 C CA . MET A 1 73 ? -5.087 -4.921 6.620 1.00 95.88 73 MET A CA 1
ATOM 543 C C . MET A 1 73 ? -5.955 -3.787 6.060 1.00 95.88 73 MET A C 1
ATOM 545 O O . MET A 1 73 ? -6.818 -3.267 6.756 1.00 95.88 73 MET A O 1
ATOM 549 N N . ASN A 1 74 ? -5.770 -3.427 4.788 1.00 95.06 74 ASN A N 1
ATOM 550 C CA . ASN A 1 74 ? -6.621 -2.444 4.119 1.00 95.06 74 ASN A CA 1
ATOM 551 C C . ASN A 1 74 ? -8.094 -2.884 4.067 1.00 95.06 74 ASN A C 1
ATOM 553 O O . ASN A 1 74 ? -8.978 -2.057 4.260 1.00 95.06 74 ASN A O 1
ATOM 557 N N . ASP A 1 75 ? -8.360 -4.157 3.792 1.00 95.50 75 ASP A N 1
ATOM 558 C CA . ASP A 1 75 ? -9.729 -4.668 3.698 1.00 95.50 75 ASP A CA 1
ATOM 559 C C . ASP A 1 75 ? -10.402 -4.723 5.0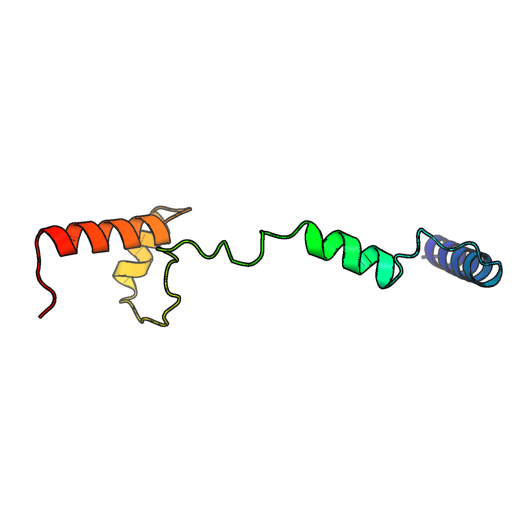76 1.00 95.50 75 ASP A C 1
ATOM 561 O O . ASP A 1 75 ? -11.560 -4.338 5.193 1.00 95.50 75 ASP A O 1
ATOM 565 N N . ALA A 1 76 ? -9.654 -5.060 6.131 1.00 95.12 76 ALA A N 1
ATOM 566 C CA . ALA A 1 76 ? -10.129 -4.958 7.511 1.00 95.12 76 ALA A CA 1
ATOM 567 C C . ALA A 1 76 ? -10.480 -3.511 7.903 1.00 95.12 76 ALA A C 1
ATOM 569 O O . ALA A 1 76 ? -11.499 -3.274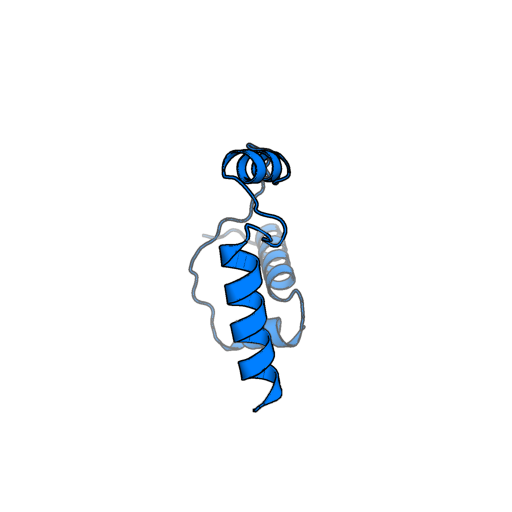 8.542 1.00 95.12 76 ALA A O 1
ATOM 570 N N . LEU A 1 77 ? -9.674 -2.527 7.485 1.00 94.25 77 LEU A N 1
ATOM 571 C CA . LEU A 1 77 ? -9.989 -1.111 7.715 1.00 94.25 77 LEU A CA 1
ATOM 572 C C . LEU A 1 77 ? -11.252 -0.676 6.960 1.00 94.25 77 LEU A C 1
ATOM 574 O O . LEU A 1 77 ? -12.049 0.090 7.492 1.00 94.25 77 LEU A O 1
ATOM 578 N N . LYS A 1 78 ? -11.458 -1.171 5.735 1.00 94.50 78 LYS A N 1
ATOM 579 C CA . LYS A 1 78 ? -12.687 -0.907 4.974 1.00 94.50 78 LYS A CA 1
ATOM 580 C C . LYS A 1 78 ? -13.918 -1.496 5.652 1.00 94.50 78 LYS A C 1
ATOM 582 O O . LYS A 1 78 ? -14.933 -0.816 5.712 1.00 94.50 78 LYS A O 1
ATOM 587 N N . ASP A 1 79 ? -13.823 -2.730 6.135 1.00 96.00 79 ASP A N 1
ATOM 588 C CA . ASP A 1 79 ? -14.899 -3.411 6.860 1.00 96.00 79 ASP A CA 1
ATOM 589 C C . ASP A 1 79 ? -15.250 -2.678 8.165 1.00 96.00 79 ASP A C 1
ATOM 591 O O . ASP A 1 79 ? -16.413 -2.382 8.435 1.00 96.00 79 ASP A O 1
ATOM 595 N N . TRP A 1 80 ? -14.230 -2.251 8.916 1.00 96.00 80 TRP A N 1
ATOM 596 C CA . TRP A 1 80 ? -14.421 -1.444 10.120 1.00 96.00 80 TRP A CA 1
ATOM 597 C C . TRP A 1 80 ? -15.189 -0.143 9.831 1.00 96.00 80 TRP A C 1
ATOM 599 O O . TRP A 1 80 ? -16.113 0.193 10.567 1.00 96.00 80 TRP A O 1
ATOM 609 N N . LEU A 1 81 ? -14.891 0.537 8.716 1.00 96.75 81 LEU A N 1
ATOM 610 C CA . LEU A 1 81 ? -15.594 1.758 8.291 1.00 96.75 81 LEU A CA 1
ATOM 611 C C . LEU A 1 81 ? -17.056 1.534 7.866 1.00 96.75 81 LEU A C 1
ATOM 613 O O . LEU A 1 81 ? -17.813 2.498 7.793 1.00 96.75 81 LEU A O 1
ATOM 617 N N . GLN A 1 82 ? -17.479 0.299 7.572 1.00 95.38 82 GLN A N 1
ATOM 618 C CA . GLN A 1 82 ? -18.896 0.011 7.299 1.00 95.38 82 GLN A CA 1
ATOM 619 C C . GLN A 1 82 ? -19.737 0.041 8.575 1.00 95.38 82 GLN A C 1
ATOM 621 O O . GLN A 1 82 ? -20.933 0.316 8.527 1.00 95.38 82 GLN A O 1
ATOM 626 N N . THR A 1 83 ? -19.113 -0.270 9.710 1.00 95.44 83 THR A N 1
ATOM 627 C CA . THR A 1 83 ? -19.784 -0.434 11.004 1.00 95.44 83 THR A CA 1
ATOM 628 C C . THR A 1 83 ? -19.456 0.682 11.992 1.00 95.44 83 THR A C 1
ATOM 630 O O . THR A 1 83 ? -20.168 0.843 12.980 1.00 95.44 83 THR A O 1
ATOM 633 N N . HIS A 1 84 ? -18.415 1.474 11.725 1.00 94.62 84 HIS A N 1
ATOM 634 C CA . HIS A 1 84 ? -17.934 2.533 12.604 1.00 94.62 84 HIS A CA 1
ATOM 635 C C . HIS A 1 84 ? -17.675 3.822 11.827 1.00 94.62 84 HIS A C 1
ATOM 637 O O . HIS A 1 84 ? -17.103 3.811 10.737 1.00 94.62 84 HIS A O 1
ATOM 643 N N . SER A 1 85 ? -18.025 4.949 12.444 1.00 91.38 85 SER A N 1
ATOM 644 C CA . SER A 1 85 ? -17.649 6.271 11.949 1.00 91.38 85 SER A CA 1
ATOM 645 C C . SER A 1 85 ? -16.351 6.721 12.623 1.00 91.38 85 SER A C 1
ATOM 647 O O . SER A 1 85 ? -16.300 6.745 13.856 1.00 91.38 85 SER A O 1
ATOM 649 N N . PRO A 1 86 ? -15.305 7.092 11.863 1.00 86.88 86 PRO A N 1
ATOM 650 C CA . PRO A 1 86 ? -14.154 7.775 12.435 1.00 86.88 86 PRO A CA 1
ATOM 651 C C . PRO A 1 86 ? -14.613 9.160 12.914 1.00 86.88 86 PRO A C 1
ATOM 653 O O . PRO A 1 86 ? -15.195 9.917 12.136 1.00 86.88 86 PRO A O 1
ATOM 656 N N . VAL A 1 87 ? -14.419 9.436 14.204 1.00 76.50 87 VAL A N 1
ATOM 657 C CA . VAL A 1 87 ? -14.811 10.692 14.869 1.00 76.50 87 VAL A CA 1
ATOM 658 C C . VAL A 1 87 ? -13.711 11.734 14.725 1.00 76.50 87 VAL A C 1
ATOM 660 O O . VAL A 1 87 ? -12.528 11.341 14.850 1.00 76.50 87 VAL A O 1
#

Secondary structure (DSSP, 8-state):
-HHHHHHHHHHHHHHHTT--S----HHHHHHHHTTSSPTT---TTPPPP------HHHHHHHHHT-TTHHHHHHHHHHHHHHH----

Foldseek 3Di:
DVVVVVVVVVQVVCVVVVNDDDDQDPVNVVVVVPVPDDPPPPPPPHDDDDDDDDDPVLVVVLCVVPPCSVVVVVVVVVVCVVVDDDD

Radius of gyration: 26.33 Å; chains: 1; bounding box: 64×27×53 Å

pLDDT: mean 84.6, std 12.16, range [57.53, 97.31]

Sequence (87 aa):
MKAFAADVLESIGQAKRGEFARVHTPATIATYKARGRPAGTVKVDAKQAVTVRYSPDVLAAFRATGAGWQARMNDALKDWLQTHSPV